Protein AF-A0A9X8VD99-F1 (afdb_monomer_lite)

pLDDT: mean 85.1, std 13.36, range [56.44, 97.06]

InterPro domains:
  IPR036412 HAD-like superfamily [SSF56784] (1-78)

Structure (mmCIF, N/CA/C/O backbone):
data_AF-A0A9X8VD99-F1
#
_entry.id   AF-A0A9X8VD99-F1
#
loop_
_atom_site.group_PDB
_atom_site.id
_atom_site.type_symbol
_atom_site.label_atom_id
_atom_site.label_alt_id
_atom_site.label_comp_id
_atom_site.label_asym_id
_atom_site.label_entity_id
_atom_site.label_seq_id
_atom_site.pdbx_PDB_ins_code
_atom_site.Cartn_x
_atom_site.Cartn_y
_atom_site.Cartn_z
_atom_site.occupancy
_atom_site.B_iso_or_equiv
_atom_site.auth_seq_id
_atom_site.auth_comp_id
_atom_site.auth_asym_id
_atom_site.auth_atom_id
_atom_site.pdbx_PDB_model_num
ATOM 1 N N . MET A 1 1 ? 42.036 -0.223 14.268 1.00 63.78 1 MET A N 1
ATOM 2 C CA . MET A 1 1 ? 41.025 -1.273 14.527 1.00 63.78 1 MET A CA 1
ATOM 3 C C . MET A 1 1 ? 39.660 -0.709 14.156 1.00 63.78 1 MET A C 1
ATOM 5 O O . MET A 1 1 ? 39.318 0.350 14.670 1.00 63.78 1 MET A O 1
ATOM 9 N N . ILE A 1 2 ? 38.930 -1.341 13.231 1.00 71.06 2 ILE A N 1
ATOM 10 C CA . ILE A 1 2 ? 37.555 -0.937 12.880 1.00 71.06 2 ILE A CA 1
ATOM 11 C C . ILE A 1 2 ? 36.625 -1.342 14.033 1.00 71.06 2 ILE A C 1
ATOM 13 O O . ILE A 1 2 ? 36.767 -2.442 14.560 1.00 71.06 2 ILE A O 1
ATOM 17 N N . ARG A 1 3 ? 35.720 -0.443 14.455 1.00 79.94 3 ARG A N 1
ATOM 18 C CA . ARG A 1 3 ? 34.851 -0.631 15.637 1.00 79.94 3 ARG A CA 1
ATOM 19 C C . ARG A 1 3 ? 33.394 -0.971 15.305 1.00 79.94 3 ARG A C 1
ATOM 21 O O . ARG A 1 3 ? 32.706 -1.490 16.174 1.00 79.94 3 ARG A O 1
ATOM 28 N N . ALA A 1 4 ? 32.941 -0.684 14.085 1.00 74.06 4 ALA A N 1
ATOM 29 C CA . ALA A 1 4 ? 31.620 -1.045 13.573 1.00 74.06 4 ALA A CA 1
ATOM 30 C C . ALA A 1 4 ? 31.603 -0.966 12.039 1.00 74.06 4 ALA A C 1
ATOM 32 O O . ALA A 1 4 ? 32.429 -0.267 11.446 1.00 74.06 4 ALA A O 1
ATOM 33 N N . ILE A 1 5 ? 30.641 -1.655 11.425 1.00 77.12 5 ILE A N 1
ATOM 34 C CA . ILE A 1 5 ? 30.277 -1.519 10.012 1.00 77.12 5 ILE A CA 1
ATOM 35 C C . ILE A 1 5 ? 28.795 -1.142 9.974 1.00 77.12 5 ILE A C 1
ATOM 37 O O . ILE A 1 5 ? 27.986 -1.776 10.649 1.00 77.12 5 ILE A O 1
ATOM 41 N N . VAL A 1 6 ? 28.459 -0.109 9.204 1.00 78.44 6 VAL A N 1
ATOM 42 C CA . VAL A 1 6 ? 27.079 0.309 8.931 1.00 78.44 6 VAL A CA 1
ATOM 43 C C . VAL A 1 6 ? 26.798 -0.020 7.471 1.00 78.44 6 VAL A C 1
ATOM 45 O O . VAL A 1 6 ? 27.558 0.396 6.599 1.00 78.44 6 VAL A O 1
ATOM 48 N N . THR A 1 7 ? 25.752 -0.801 7.217 1.00 68.50 7 THR A N 1
ATOM 49 C CA . THR A 1 7 ? 25.375 -1.257 5.874 1.00 68.50 7 THR A CA 1
ATOM 50 C C . THR A 1 7 ? 23.987 -0.760 5.515 1.00 68.50 7 THR A C 1
ATOM 52 O O . THR A 1 7 ? 23.059 -0.906 6.309 1.00 68.50 7 THR A O 1
ATOM 55 N N . ASP A 1 8 ? 23.860 -0.224 4.307 1.00 70.00 8 ASP A N 1
ATOM 56 C CA . ASP A 1 8 ? 22.583 0.145 3.703 1.00 70.00 8 ASP A CA 1
ATOM 57 C C . ASP A 1 8 ? 21.878 -1.086 3.082 1.00 70.00 8 ASP A C 1
ATOM 59 O O . ASP A 1 8 ? 22.487 -2.151 2.904 1.00 70.00 8 ASP A O 1
ATOM 63 N N . ILE A 1 9 ? 20.583 -0.967 2.777 1.00 69.31 9 ILE A N 1
ATOM 64 C CA . ILE A 1 9 ? 19.758 -2.046 2.215 1.00 69.31 9 ILE A CA 1
ATOM 65 C C . ILE A 1 9 ? 19.681 -1.940 0.687 1.00 69.31 9 ILE A C 1
ATOM 67 O O . ILE A 1 9 ? 20.251 -2.789 -0.007 1.00 69.31 9 ILE A O 1
ATOM 71 N N . GLU A 1 10 ? 19.028 -0.905 0.151 1.00 60.75 10 GLU A N 1
ATOM 72 C CA . GLU A 1 10 ? 18.862 -0.712 -1.298 1.00 60.75 10 GLU A CA 1
ATOM 73 C C . GLU A 1 10 ? 20.214 -0.471 -1.983 1.00 60.75 10 GLU A C 1
ATOM 75 O O . GLU A 1 10 ? 20.952 0.449 -1.647 1.00 60.75 10 GLU A O 1
ATOM 80 N N . GLY A 1 11 ? 20.575 -1.319 -2.949 1.00 58.34 11 GLY A N 1
ATOM 81 C CA . GLY A 1 11 ? 21.814 -1.170 -3.719 1.00 58.34 11 GLY A CA 1
ATOM 82 C C . GLY A 1 11 ? 23.100 -1.549 -2.973 1.00 58.34 11 GLY A C 1
ATOM 83 O O . GLY A 1 11 ? 24.168 -1.520 -3.582 1.00 58.34 11 GLY A O 1
ATOM 84 N N . THR A 1 12 ? 23.011 -1.952 -1.699 1.00 60.25 12 THR A N 1
ATOM 85 C CA . THR A 1 12 ? 24.168 -2.384 -0.890 1.00 60.25 12 THR A CA 1
ATOM 86 C C . THR A 1 12 ? 24.052 -3.837 -0.423 1.00 60.25 12 THR A C 1
ATOM 88 O O . THR A 1 12 ? 25.016 -4.590 -0.552 1.00 60.25 12 THR A O 1
ATOM 91 N N . THR A 1 13 ? 22.886 -4.276 0.065 1.00 61.41 13 THR A N 1
ATOM 92 C CA . THR A 1 13 ? 22.656 -5.684 0.463 1.00 61.41 13 THR A CA 1
ATOM 93 C C . THR A 1 13 ? 21.494 -6.349 -0.271 1.00 61.41 13 THR A C 1
ATOM 95 O O . THR A 1 13 ? 21.407 -7.575 -0.286 1.00 61.41 13 THR A O 1
ATOM 98 N N . SER A 1 14 ? 20.619 -5.574 -0.914 1.00 58.09 14 SER A N 1
ATOM 99 C CA . SER A 1 14 ? 19.532 -6.065 -1.762 1.00 58.09 14 SER A CA 1
ATOM 100 C C . SER A 1 14 ? 19.455 -5.265 -3.056 1.00 58.09 14 SER A C 1
ATOM 102 O O . SER A 1 14 ? 19.725 -4.065 -3.087 1.00 58.09 14 SER A O 1
ATOM 104 N N . ASP A 1 15 ? 19.104 -5.943 -4.146 1.00 59.88 15 ASP A N 1
ATOM 105 C CA . ASP A 1 15 ? 18.997 -5.308 -5.453 1.00 59.88 15 ASP A CA 1
ATOM 106 C C . ASP A 1 15 ? 17.868 -4.271 -5.443 1.00 59.88 15 ASP A C 1
ATOM 108 O O . ASP A 1 15 ? 16.724 -4.600 -5.121 1.00 59.88 15 ASP A O 1
ATOM 112 N N . ILE A 1 16 ? 18.181 -3.033 -5.833 1.00 60.44 16 ILE A N 1
ATOM 113 C CA . ILE A 1 16 ? 17.213 -1.932 -5.956 1.00 60.44 16 ILE A CA 1
ATOM 114 C C . ILE A 1 16 ? 16.021 -2.319 -6.849 1.00 60.44 16 ILE A C 1
ATOM 116 O O . ILE A 1 16 ? 14.900 -1.849 -6.673 1.00 60.44 16 ILE A O 1
ATOM 120 N N . ARG A 1 17 ? 16.237 -3.262 -7.776 1.00 60.84 17 ARG A N 1
ATOM 121 C CA . ARG A 1 17 ? 15.205 -3.800 -8.661 1.00 60.84 17 ARG A CA 1
ATOM 122 C C . ARG A 1 17 ? 14.129 -4.580 -7.914 1.00 60.84 17 ARG A C 1
ATOM 124 O O . ARG A 1 17 ? 13.002 -4.594 -8.384 1.00 60.84 17 ARG A O 1
ATOM 131 N N . PHE A 1 18 ? 14.414 -5.202 -6.770 1.00 65.56 18 PHE A N 1
ATOM 132 C CA . PHE A 1 18 ? 13.424 -6.020 -6.058 1.00 65.56 18 PHE A CA 1
ATOM 133 C C . PHE A 1 18 ? 12.242 -5.188 -5.539 1.00 65.56 18 PHE A C 1
ATOM 135 O O . PHE A 1 18 ? 11.089 -5.604 -5.647 1.00 65.56 18 PHE A O 1
ATOM 142 N N . VAL A 1 19 ? 12.508 -3.982 -5.037 1.00 68.19 19 VAL A N 1
ATOM 143 C CA . VAL A 1 19 ? 11.468 -3.081 -4.527 1.00 68.19 19 VAL A CA 1
ATOM 144 C C . VAL A 1 19 ? 10.530 -2.664 -5.665 1.00 68.19 19 VAL A C 1
ATOM 146 O O . VAL A 1 19 ? 9.324 -2.911 -5.593 1.00 68.19 19 VAL A O 1
ATOM 149 N N . HIS A 1 20 ? 11.086 -2.151 -6.766 1.00 67.06 20 HIS A N 1
ATOM 150 C CA . HIS A 1 20 ? 10.302 -1.693 -7.920 1.00 67.06 20 HIS A CA 1
ATOM 151 C C . HIS A 1 20 ? 9.675 -2.817 -8.753 1.00 67.06 20 HIS A C 1
ATOM 153 O O . HIS A 1 20 ? 8.616 -2.614 -9.339 1.00 67.06 20 HIS A O 1
ATOM 159 N N . GLN A 1 21 ? 10.306 -3.992 -8.839 1.00 71.62 21 GLN A N 1
ATOM 160 C CA . GLN A 1 21 ? 9.852 -5.083 -9.714 1.00 71.62 21 GLN A CA 1
ATOM 161 C C . GLN A 1 21 ? 9.015 -6.142 -8.995 1.00 71.62 21 GLN A C 1
ATOM 163 O O . 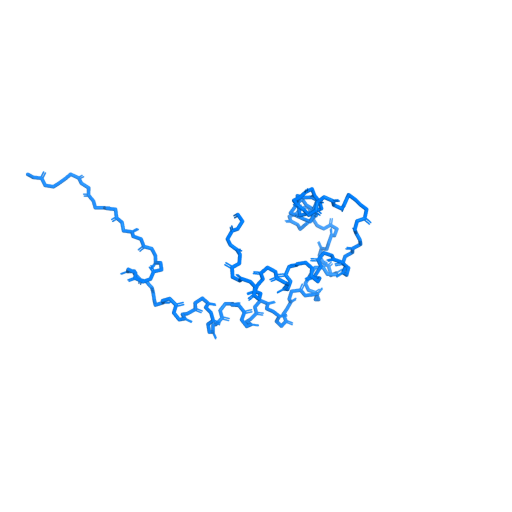GLN A 1 21 ? 8.374 -6.945 -9.670 1.00 71.62 21 GLN A O 1
ATOM 168 N N . VAL A 1 22 ? 9.006 -6.170 -7.658 1.00 75.94 22 VAL A N 1
ATOM 169 C CA . VAL A 1 22 ? 8.278 -7.193 -6.888 1.00 75.94 22 VAL A CA 1
ATOM 170 C C . VAL A 1 22 ? 7.349 -6.569 -5.855 1.00 75.94 22 VAL A C 1
ATOM 172 O O . VAL A 1 22 ? 6.142 -6.804 -5.909 1.00 75.94 22 VAL A O 1
ATOM 175 N N . LEU A 1 23 ? 7.873 -5.753 -4.936 1.00 79.12 23 LEU A N 1
ATOM 176 C CA . LEU A 1 23 ? 7.069 -5.239 -3.821 1.00 79.12 23 LEU A CA 1
ATOM 177 C C . LEU A 1 23 ? 6.015 -4.225 -4.272 1.00 79.12 23 LEU A C 1
ATOM 179 O O . LEU A 1 23 ? 4.851 -4.369 -3.898 1.00 79.12 23 LEU A O 1
ATOM 183 N N . PHE A 1 24 ? 6.385 -3.247 -5.105 1.00 82.12 24 PHE A N 1
ATOM 184 C CA . PHE A 1 24 ? 5.427 -2.273 -5.635 1.00 82.12 24 PHE A CA 1
ATOM 185 C C . PHE A 1 24 ? 4.318 -2.937 -6.474 1.00 82.12 24 PHE A C 1
ATOM 187 O O . PHE A 1 24 ? 3.150 -2.669 -6.188 1.00 82.12 24 PHE A O 1
ATOM 194 N N . PRO A 1 25 ? 4.612 -3.839 -7.437 1.00 87.19 25 PRO A N 1
ATOM 195 C CA . PRO A 1 25 ? 3.573 -4.564 -8.172 1.00 87.19 25 PRO A CA 1
ATOM 196 C C . PRO A 1 25 ? 2.645 -5.381 -7.267 1.00 87.19 25 PRO A C 1
ATOM 198 O O . PRO A 1 25 ? 1.426 -5.239 -7.360 1.00 87.19 25 PRO A O 1
ATOM 201 N N . TYR A 1 26 ? 3.203 -6.161 -6.332 1.00 89.12 26 TYR A N 1
ATOM 202 C CA . TYR A 1 26 ? 2.410 -6.958 -5.392 1.00 89.12 26 TYR A CA 1
ATOM 203 C C . TYR A 1 26 ? 1.483 -6.085 -4.538 1.00 89.12 26 TYR A C 1
ATOM 205 O O . TYR A 1 26 ? 0.290 -6.372 -4.403 1.00 89.12 26 TYR A O 1
ATOM 213 N N . ALA A 1 27 ? 2.019 -5.000 -3.971 1.00 88.88 27 ALA A N 1
ATOM 214 C CA . ALA A 1 27 ? 1.233 -4.067 -3.180 1.00 88.88 27 ALA A CA 1
ATOM 215 C C . ALA A 1 27 ? 0.146 -3.408 -4.038 1.00 88.88 27 ALA A C 1
ATOM 217 O O . ALA A 1 27 ? -1.001 -3.332 -3.604 1.00 88.88 27 ALA A O 1
ATOM 218 N N . ARG A 1 28 ? 0.460 -2.996 -5.274 1.00 89.81 28 ARG A N 1
ATOM 219 C CA . ARG A 1 28 ? -0.474 -2.264 -6.141 1.00 89.81 28 ARG A CA 1
ATOM 220 C C . ARG A 1 28 ? -1.724 -3.083 -6.447 1.00 89.81 28 ARG A C 1
ATOM 222 O O . ARG A 1 28 ? -2.833 -2.552 -6.377 1.00 89.81 28 ARG A O 1
ATOM 229 N N . GLU A 1 29 ? -1.541 -4.372 -6.723 1.00 92.19 29 GLU A N 1
ATOM 230 C CA . GLU A 1 29 ? -2.625 -5.319 -7.001 1.00 92.19 29 GLU A CA 1
ATOM 231 C C . GLU A 1 29 ? -3.545 -5.564 -5.796 1.00 92.19 29 GLU A C 1
ATOM 233 O O . GLU A 1 29 ? -4.712 -5.909 -5.973 1.00 92.19 29 GLU A O 1
ATOM 238 N N . ARG A 1 30 ? -3.041 -5.416 -4.564 1.00 94.12 30 ARG A N 1
ATOM 239 C CA . ARG A 1 30 ? -3.763 -5.805 -3.339 1.00 94.12 30 ARG A CA 1
ATOM 240 C C . ARG A 1 30 ? -4.232 -4.633 -2.485 1.00 94.12 30 ARG A C 1
ATOM 242 O O . ARG A 1 30 ? -5.145 -4.815 -1.680 1.00 94.12 30 ARG A O 1
ATOM 249 N N . LEU A 1 31 ? -3.633 -3.455 -2.651 1.00 93.94 31 LEU A N 1
ATOM 250 C CA . LEU A 1 31 ? -3.794 -2.318 -1.747 1.00 93.94 31 LEU A CA 1
ATOM 251 C C . LEU A 1 31 ? -5.255 -1.899 -1.586 1.00 93.94 31 LEU A C 1
ATOM 253 O O . LEU A 1 31 ? -5.738 -1.808 -0.461 1.00 93.94 31 LEU A O 1
ATOM 257 N N . ALA A 1 32 ? -5.964 -1.672 -2.694 1.00 95.31 32 ALA A N 1
ATOM 258 C CA . ALA A 1 32 ? -7.328 -1.155 -2.646 1.00 95.31 32 ALA A CA 1
ATOM 259 C C . ALA A 1 32 ? -8.274 -2.093 -1.882 1.00 95.31 32 ALA A C 1
ATOM 261 O O . ALA A 1 32 ? -8.980 -1.668 -0.967 1.00 95.31 32 ALA A O 1
ATOM 262 N N . ASP A 1 33 ? -8.254 -3.384 -2.211 1.00 96.19 33 ASP A N 1
ATOM 263 C CA . ASP A 1 33 ? -9.116 -4.360 -1.548 1.00 96.19 33 ASP A CA 1
ATOM 264 C C . ASP A 1 33 ? -8.713 -4.611 -0.097 1.00 96.19 33 ASP A C 1
ATOM 266 O O . ASP A 1 33 ? -9.579 -4.907 0.727 1.00 96.19 33 ASP A O 1
ATOM 270 N N . PHE A 1 34 ? -7.419 -4.534 0.221 1.00 96.06 34 PHE A N 1
ATOM 271 C CA . PHE A 1 34 ? -6.941 -4.646 1.594 1.00 96.06 34 PHE A CA 1
ATOM 272 C C . PHE A 1 34 ? -7.445 -3.465 2.432 1.00 96.06 34 PHE A C 1
ATOM 274 O O . PHE A 1 34 ? -8.114 -3.669 3.442 1.00 96.06 34 PHE A O 1
ATOM 281 N N . VAL A 1 35 ? -7.229 -2.230 1.971 1.00 96.00 35 VAL A N 1
ATOM 282 C CA . VAL A 1 35 ? -7.679 -1.019 2.673 1.00 96.00 35 VAL A CA 1
ATOM 283 C C . VAL A 1 35 ? -9.191 -1.041 2.883 1.00 96.00 35 VAL A C 1
ATOM 285 O O . VAL A 1 35 ? -9.648 -0.829 4.000 1.00 96.00 35 VAL A O 1
ATOM 288 N N . ARG A 1 36 ? -9.984 -1.368 1.857 1.00 96.19 36 ARG A N 1
ATOM 289 C CA . ARG A 1 36 ? -11.451 -1.417 1.988 1.00 96.19 36 ARG A CA 1
ATOM 290 C C . ARG A 1 36 ? -11.933 -2.449 3.008 1.00 96.19 36 ARG A C 1
ATOM 292 O O . ARG A 1 36 ? -12.918 -2.197 3.694 1.00 96.19 36 ARG A O 1
ATOM 299 N N . ARG A 1 37 ? -11.257 -3.597 3.112 1.00 97.06 37 ARG A N 1
ATOM 300 C CA . ARG A 1 37 ? -11.626 -4.672 4.049 1.00 97.06 37 ARG A CA 1
ATOM 301 C C . ARG A 1 37 ? -11.184 -4.398 5.481 1.00 97.06 37 ARG A C 1
ATOM 303 O O . ARG A 1 37 ? -11.898 -4.774 6.403 1.00 97.06 37 ARG A O 1
ATOM 310 N N . HIS A 1 38 ? -10.043 -3.740 5.651 1.00 96.44 38 HIS A N 1
ATOM 311 C CA . HIS A 1 38 ? -9.368 -3.613 6.941 1.00 96.44 38 HIS A CA 1
ATOM 312 C C . HIS A 1 38 ? -9.376 -2.178 7.501 1.00 96.44 38 HIS A C 1
ATOM 314 O O . HIS A 1 38 ? -8.833 -1.946 8.571 1.00 96.44 38 HIS A O 1
ATOM 320 N N . ALA A 1 39 ? -10.021 -1.202 6.846 1.00 94.12 39 ALA A N 1
ATOM 321 C CA . ALA A 1 39 ? -10.007 0.214 7.257 1.00 94.12 39 ALA A CA 1
ATOM 322 C C . ALA A 1 39 ? -10.474 0.491 8.699 1.00 94.12 39 ALA A C 1
ATOM 324 O O . ALA A 1 39 ? -10.111 1.522 9.262 1.00 94.12 39 ALA A O 1
ATOM 325 N N . ALA A 1 40 ? -11.294 -0.387 9.282 1.00 94.06 40 ALA A N 1
ATOM 326 C CA . ALA A 1 40 ? -11.767 -0.260 10.661 1.00 94.06 40 ALA A CA 1
ATOM 327 C C . ALA A 1 40 ? -10.788 -0.835 11.702 1.00 94.06 40 ALA A C 1
ATOM 329 O O . ALA A 1 40 ? -10.954 -0.598 12.897 1.00 94.06 40 ALA A O 1
ATOM 330 N N . GLU A 1 41 ? -9.779 -1.592 11.275 1.00 97.06 41 GLU A N 1
ATOM 331 C CA . GLU A 1 41 ? -8.757 -2.142 12.161 1.00 97.06 41 GLU A CA 1
ATOM 332 C C . GLU A 1 41 ? -7.798 -1.031 12.577 1.00 97.06 41 GLU A C 1
ATOM 334 O O . GLU A 1 41 ? -7.366 -0.229 11.750 1.00 97.06 41 GLU A O 1
ATOM 339 N N . SER A 1 42 ? -7.435 -0.971 13.860 1.00 92.38 42 SER A N 1
ATOM 340 C CA . SER A 1 42 ? -6.608 0.117 14.401 1.00 92.38 42 SER A CA 1
ATOM 341 C C . SER A 1 42 ? -5.265 0.266 13.684 1.00 92.38 42 SER A C 1
ATOM 343 O O . SER A 1 42 ? -4.789 1.386 13.504 1.00 92.38 42 SER A O 1
ATOM 345 N N . GLU A 1 43 ? -4.684 -0.853 13.245 1.00 93.38 43 GLU A N 1
ATOM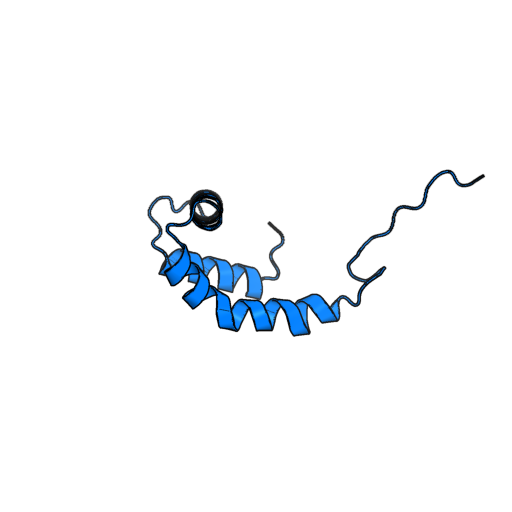 346 C CA . GLU A 1 43 ? -3.411 -0.893 12.518 1.00 93.38 43 GLU A CA 1
ATOM 347 C C . GLU A 1 43 ? -3.493 -0.249 11.128 1.00 93.38 43 GLU A C 1
ATOM 349 O O . GLU A 1 43 ? -2.483 0.231 10.627 1.00 93.38 43 GLU A O 1
ATOM 354 N N . VAL A 1 44 ? -4.683 -0.180 10.524 1.00 94.69 44 VAL A N 1
ATOM 355 C CA . VAL A 1 44 ? -4.914 0.455 9.216 1.00 94.69 44 VAL A CA 1
ATOM 356 C C . VAL A 1 44 ? -5.525 1.847 9.388 1.00 94.69 44 VAL A C 1
ATOM 358 O O . VAL A 1 44 ? -5.133 2.792 8.705 1.00 94.69 44 VAL A O 1
ATOM 361 N N . ALA A 1 45 ? -6.439 2.015 10.343 1.00 95.06 45 ALA A N 1
ATOM 362 C CA . ALA A 1 45 ? -7.114 3.278 10.614 1.00 95.06 45 ALA A CA 1
ATOM 363 C C . ALA A 1 45 ? -6.135 4.399 11.000 1.00 95.06 45 ALA A C 1
ATOM 365 O O . ALA A 1 45 ? -6.281 5.527 10.524 1.00 95.06 45 ALA A O 1
ATOM 366 N N . ALA A 1 46 ? -5.125 4.100 11.829 1.00 95.38 46 ALA A N 1
ATOM 367 C CA . ALA A 1 46 ? -4.147 5.096 12.264 1.00 95.38 46 ALA A CA 1
ATOM 368 C C . ALA A 1 46 ? -3.257 5.603 11.105 1.00 95.38 46 ALA A C 1
ATOM 370 O O . ALA A 1 46 ? -3.202 6.821 10.912 1.00 95.38 46 ALA A O 1
ATOM 371 N N . PRO A 1 47 ? -2.645 4.739 10.267 1.00 95.44 47 PRO A N 1
ATOM 372 C CA . PRO A 1 47 ? -1.967 5.182 9.048 1.00 95.44 47 PRO A CA 1
ATOM 373 C C . PRO A 1 47 ? -2.867 5.955 8.080 1.00 95.44 47 PRO A C 1
ATOM 375 O O . PRO A 1 47 ? -2.440 6.966 7.536 1.00 95.44 47 PRO A O 1
ATOM 378 N N . LEU A 1 48 ? -4.129 5.547 7.889 1.00 96.44 48 LEU A N 1
ATOM 379 C CA . LEU A 1 48 ? -5.060 6.287 7.026 1.00 96.44 48 LEU A CA 1
ATOM 380 C C . LEU A 1 48 ? -5.387 7.682 7.579 1.00 96.44 48 LEU A C 1
ATOM 382 O O . LEU A 1 48 ? -5.595 8.618 6.809 1.00 96.44 48 LEU A O 1
ATOM 386 N N . ALA A 1 49 ? -5.449 7.846 8.901 1.00 95.94 49 ALA A N 1
ATOM 387 C CA . ALA A 1 49 ? -5.606 9.156 9.529 1.00 95.94 49 ALA A CA 1
ATOM 388 C C . ALA A 1 49 ? -4.345 10.022 9.368 1.00 95.94 49 ALA A C 1
ATOM 390 O O . ALA A 1 49 ? -4.461 11.206 9.059 1.00 95.94 49 ALA A O 1
ATOM 391 N N . ALA A 1 50 ? -3.155 9.432 9.512 1.00 95.56 50 ALA A N 1
ATOM 392 C CA . ALA A 1 50 ? -1.895 10.123 9.247 1.00 95.56 50 ALA A CA 1
ATOM 393 C C . ALA A 1 50 ? -1.801 10.570 7.779 1.00 95.56 50 ALA A C 1
ATOM 395 O O . ALA A 1 50 ? -1.482 11.726 7.515 1.00 95.56 50 ALA A O 1
ATOM 396 N N . LEU A 1 51 ? -2.194 9.705 6.838 1.00 95.88 51 LEU A N 1
ATOM 397 C CA . LEU A 1 51 ? -2.227 10.027 5.414 1.00 95.88 51 LEU A CA 1
ATOM 398 C C . LEU A 1 51 ? -3.165 11.203 5.117 1.00 95.88 51 LEU A C 1
ATOM 400 O O . LEU A 1 51 ? -2.792 12.091 4.359 1.00 95.88 51 LEU A O 1
ATOM 404 N N . ARG A 1 52 ? -4.351 11.260 5.743 1.00 96.75 52 ARG A N 1
ATOM 405 C CA . ARG A 1 52 ? -5.262 12.417 5.625 1.00 96.75 52 ARG A CA 1
ATOM 406 C C . ARG A 1 52 ? -4.598 13.728 6.034 1.00 96.75 52 ARG A C 1
ATOM 408 O O . ARG A 1 52 ? -4.825 14.741 5.379 1.00 96.75 52 ARG A O 1
ATOM 415 N N . ALA A 1 53 ? -3.802 13.709 7.101 1.00 96.06 53 ALA A N 1
ATOM 416 C CA . ALA A 1 53 ? -3.056 14.881 7.545 1.00 96.06 53 ALA A CA 1
ATOM 417 C C . ALA A 1 53 ? -1.905 15.218 6.581 1.00 96.06 53 ALA A C 1
ATOM 419 O O . ALA A 1 53 ? -1.722 16.380 6.238 1.00 96.06 53 ALA A O 1
ATOM 420 N N . GLU A 1 54 ? -1.171 14.213 6.097 1.00 95.06 54 GLU A N 1
ATOM 421 C CA . GLU A 1 54 ? -0.047 14.386 5.168 1.00 95.06 54 GLU A CA 1
ATOM 422 C C . GLU A 1 54 ? -0.473 14.994 3.823 1.00 95.06 54 GLU A C 1
ATOM 424 O O . GLU A 1 54 ? 0.270 15.779 3.232 1.00 95.06 54 GLU A O 1
ATOM 429 N N . ILE A 1 55 ? -1.672 14.656 3.335 1.00 94.88 55 ILE A N 1
ATOM 430 C CA . ILE A 1 55 ? -2.222 15.211 2.088 1.00 94.88 55 ILE A CA 1
ATOM 431 C C . ILE A 1 55 ? -3.093 16.458 2.298 1.00 94.88 55 ILE A C 1
ATOM 433 O O . ILE A 1 55 ? -3.670 16.940 1.324 1.00 94.88 55 ILE A O 1
ATOM 437 N N . ASP A 1 56 ? -3.207 16.953 3.535 1.00 95.94 56 ASP A N 1
ATOM 438 C CA . ASP A 1 56 ? -4.072 18.074 3.941 1.00 95.94 56 ASP A CA 1
ATOM 439 C C . ASP A 1 56 ? -5.551 17.899 3.523 1.00 95.94 56 ASP A C 1
ATOM 441 O O . ASP A 1 56 ? -6.234 18.822 3.083 1.00 95.94 56 ASP A O 1
ATOM 445 N 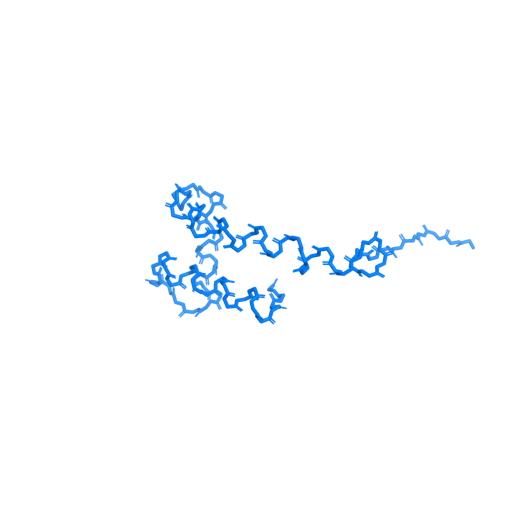N . GLN A 1 57 ? -6.066 16.668 3.634 1.00 95.38 57 GLN A N 1
ATOM 446 C CA . GLN A 1 57 ? -7.464 16.327 3.338 1.00 95.38 57 GLN A CA 1
ATOM 447 C C . GLN A 1 57 ? -8.093 15.544 4.500 1.00 95.38 57 GLN A C 1
ATOM 449 O O . GLN A 1 57 ? -8.261 14.322 4.426 1.00 95.38 57 GLN A O 1
ATOM 454 N N . PRO A 1 58 ? -8.511 16.227 5.582 1.00 93.31 58 PRO A N 1
ATOM 455 C CA . PRO A 1 58 ? -9.034 15.577 6.788 1.00 93.31 58 PRO A CA 1
ATOM 456 C C . PRO A 1 58 ? -10.345 14.809 6.567 1.00 93.31 58 PRO A C 1
ATOM 458 O O . PRO A 1 58 ? -10.696 13.958 7.378 1.00 93.31 58 PRO A O 1
ATOM 461 N N . GLN A 1 59 ? -11.066 15.099 5.481 1.00 94.56 59 GLN A N 1
ATOM 462 C CA . GLN A 1 59 ? -12.343 14.466 5.131 1.00 94.56 59 GLN A CA 1
ATOM 463 C C . GLN A 1 59 ? -12.233 13.512 3.931 1.00 94.56 59 GLN A C 1
ATOM 465 O O . GLN A 1 59 ? -13.257 13.085 3.407 1.00 94.56 59 GLN A O 1
ATOM 470 N N . ALA A 1 60 ? -11.017 13.179 3.478 1.00 95.88 60 ALA A N 1
ATOM 471 C CA . ALA A 1 60 ? -10.841 12.248 2.367 1.00 95.88 60 ALA A CA 1
ATOM 472 C C . ALA A 1 60 ? -11.467 10.882 2.695 1.00 95.88 60 ALA A C 1
ATOM 474 O O . ALA A 1 60 ? -11.248 10.309 3.775 1.00 95.88 60 ALA A O 1
ATOM 475 N N . ASP A 1 61 ? -12.246 10.360 1.753 1.00 96.81 61 ASP A N 1
ATOM 476 C CA . ASP A 1 61 ? -12.780 9.006 1.815 1.00 96.81 61 ASP A CA 1
ATOM 477 C C . ASP A 1 61 ? -11.696 7.967 1.473 1.00 96.81 61 ASP A C 1
ATOM 479 O O . ASP A 1 61 ? -10.543 8.294 1.185 1.00 96.81 61 ASP A O 1
ATOM 483 N N . LEU A 1 62 ? -12.042 6.681 1.568 1.00 96.19 62 LEU A N 1
ATOM 484 C CA . LEU A 1 62 ? -11.076 5.612 1.311 1.00 96.19 62 LEU A CA 1
ATOM 485 C C . LEU A 1 62 ? -10.588 5.599 -0.139 1.00 96.19 62 LEU A C 1
ATOM 487 O O . LEU A 1 62 ? -9.418 5.303 -0.365 1.00 96.19 62 LEU A O 1
ATOM 491 N N . ASP A 1 63 ? -11.442 5.929 -1.107 1.00 96.62 63 ASP A N 1
ATOM 492 C CA . ASP A 1 63 ? -11.060 5.902 -2.518 1.00 96.62 63 ASP A CA 1
ATOM 493 C C . ASP A 1 63 ? -10.075 7.035 -2.848 1.00 96.62 63 ASP A C 1
ATOM 495 O O . ASP A 1 63 ? -9.085 6.800 -3.544 1.00 96.62 63 ASP A O 1
ATOM 499 N N . ALA A 1 64 ? -10.262 8.226 -2.272 1.00 96.62 64 ALA A N 1
ATOM 500 C CA . ALA A 1 64 ? -9.310 9.330 -2.366 1.00 96.62 64 ALA A CA 1
ATOM 501 C C . ALA A 1 64 ? -7.949 8.978 -1.738 1.00 96.62 64 ALA A C 1
ATOM 503 O O . ALA A 1 64 ? -6.900 9.283 -2.310 1.00 96.62 64 ALA A O 1
ATOM 504 N N . LEU A 1 65 ? -7.946 8.287 -0.593 1.00 96.94 65 LEU A N 1
ATOM 505 C CA . LEU A 1 65 ? -6.712 7.838 0.059 1.00 96.94 65 LEU A CA 1
ATOM 506 C C . LEU A 1 65 ? -5.996 6.740 -0.735 1.00 96.94 65 LEU A C 1
ATOM 508 O O . LEU A 1 65 ? -4.778 6.794 -0.887 1.00 96.94 65 LEU A O 1
ATOM 512 N N . ILE A 1 66 ? -6.733 5.779 -1.295 1.00 96.44 66 ILE A N 1
ATOM 513 C CA . ILE A 1 66 ? -6.176 4.746 -2.180 1.00 96.44 66 ILE A CA 1
ATOM 514 C C . ILE A 1 66 ? -5.552 5.39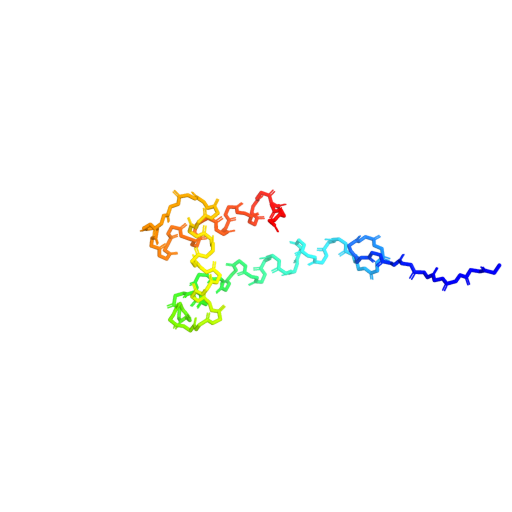4 -3.422 1.00 96.44 66 ILE A C 1
ATOM 516 O O . ILE A 1 66 ? -4.436 5.041 -3.804 1.00 96.44 66 ILE A O 1
ATOM 520 N N . ALA A 1 67 ? -6.22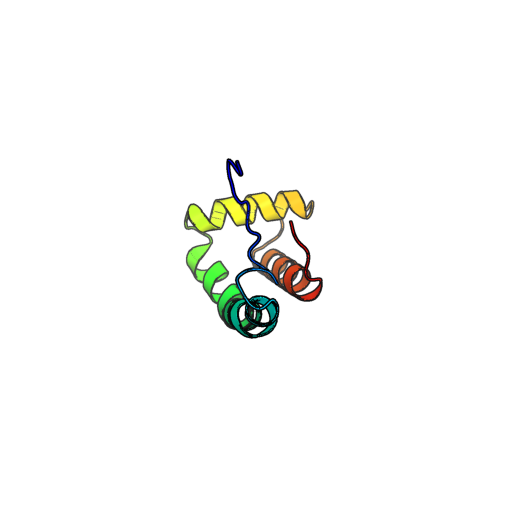7 6.376 -4.025 1.00 96.12 67 ALA A N 1
ATOM 521 C CA . ALA A 1 67 ? -5.687 7.120 -5.158 1.00 96.12 67 ALA A CA 1
ATOM 522 C C . ALA A 1 67 ? -4.405 7.889 -4.790 1.00 96.12 67 ALA A C 1
ATOM 524 O O . ALA A 1 67 ? -3.446 7.893 -5.563 1.00 96.12 67 ALA A O 1
ATOM 525 N N . ALA A 1 68 ? -4.354 8.498 -3.600 1.00 95.19 68 ALA A N 1
ATOM 526 C CA . ALA A 1 68 ? -3.153 9.165 -3.106 1.00 95.19 68 ALA A CA 1
ATOM 527 C C . ALA A 1 68 ? -1.982 8.186 -2.926 1.00 95.19 68 ALA A C 1
ATOM 529 O O . ALA A 1 68 ? -0.876 8.485 -3.371 1.00 95.19 68 ALA A O 1
ATOM 530 N N . LEU A 1 69 ? -2.229 7.004 -2.353 1.00 94.06 69 LEU A N 1
ATOM 531 C CA . LEU A 1 69 ? -1.210 5.965 -2.199 1.00 94.06 69 LEU A CA 1
ATOM 532 C C . LEU A 1 69 ? -0.702 5.456 -3.551 1.00 94.06 69 LEU A C 1
ATOM 534 O O . LEU A 1 69 ? 0.505 5.328 -3.729 1.00 94.06 69 LEU A O 1
ATOM 538 N N . TYR A 1 70 ? -1.584 5.232 -4.530 1.00 93.88 70 TYR A N 1
ATOM 539 C CA . TYR A 1 70 ? -1.150 4.857 -5.879 1.00 93.88 70 TYR A CA 1
ATOM 540 C C . TYR A 1 70 ? -0.273 5.921 -6.526 1.00 93.88 70 TYR A C 1
ATOM 542 O O . TYR A 1 70 ? 0.745 5.584 -7.126 1.00 93.88 70 TYR A O 1
ATOM 550 N N . ARG A 1 71 ? -0.611 7.198 -6.343 1.00 93.00 71 ARG A N 1
ATOM 551 C CA . ARG A 1 71 ? 0.233 8.295 -6.811 1.00 93.00 71 ARG A CA 1
ATOM 552 C C . ARG A 1 71 ? 1.597 8.301 -6.122 1.00 93.00 71 ARG A C 1
ATOM 554 O O . ARG A 1 71 ? 2.596 8.478 -6.801 1.00 93.00 71 ARG A O 1
ATOM 561 N N . PHE A 1 72 ? 1.666 8.064 -4.812 1.00 91.06 72 PHE A N 1
ATOM 562 C CA . PHE A 1 72 ? 2.952 7.982 -4.106 1.00 91.06 72 PHE A CA 1
ATOM 563 C C . PHE A 1 72 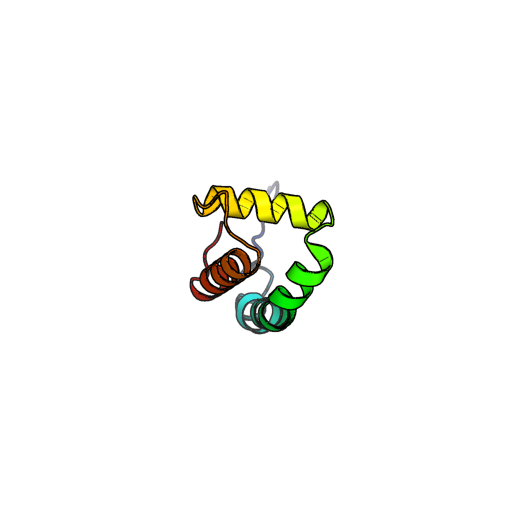? 3.817 6.829 -4.620 1.00 91.06 72 PHE A C 1
ATOM 565 O O . PHE A 1 72 ? 5.026 6.997 -4.762 1.00 91.06 72 PHE A O 1
ATOM 572 N N . MET A 1 73 ? 3.198 5.690 -4.955 1.00 88.88 73 MET A N 1
ATOM 573 C CA . MET A 1 73 ? 3.885 4.567 -5.598 1.00 88.88 73 MET A CA 1
ATOM 574 C C . MET A 1 73 ? 4.405 4.929 -6.995 1.00 88.88 73 MET A C 1
ATOM 576 O O . MET A 1 73 ? 5.502 4.515 -7.355 1.00 88.88 73 MET A O 1
ATOM 580 N N . ASP A 1 74 ? 3.635 5.695 -7.773 1.00 87.00 74 ASP A N 1
ATOM 581 C CA . ASP A 1 74 ? 4.016 6.123 -9.127 1.00 87.00 74 ASP A CA 1
ATOM 582 C C . ASP A 1 74 ? 5.117 7.203 -9.110 1.00 87.00 74 ASP A C 1
ATOM 584 O O . ASP A 1 74 ? 5.966 7.240 -9.998 1.00 87.00 74 ASP A O 1
ATOM 588 N N . GLU A 1 75 ? 5.122 8.063 -8.089 1.00 86.88 75 GLU A N 1
ATOM 589 C CA . GLU A 1 75 ? 6.115 9.125 -7.879 1.00 86.88 75 GLU A CA 1
ATOM 590 C C . GLU A 1 75 ? 7.403 8.627 -7.193 1.00 86.88 75 GLU A C 1
ATOM 592 O O . GLU A 1 75 ? 8.332 9.416 -7.023 1.00 86.88 75 GLU A O 1
ATOM 597 N N . ASP A 1 76 ? 7.459 7.354 -6.777 1.00 77.50 76 ASP A N 1
ATOM 598 C CA . ASP A 1 76 ? 8.508 6.801 -5.901 1.00 77.50 76 ASP A CA 1
ATOM 599 C C . ASP A 1 76 ? 8.791 7.705 -4.684 1.00 77.50 76 ASP A C 1
ATOM 601 O O . ASP A 1 76 ? 9.928 7.970 -4.277 1.00 77.50 76 ASP A O 1
ATOM 605 N N . ARG A 1 77 ? 7.716 8.263 -4.121 1.00 75.25 77 ARG A N 1
ATOM 606 C CA . ARG A 1 77 ? 7.806 9.242 -3.044 1.00 75.25 77 ARG A CA 1
ATOM 607 C C . ARG A 1 77 ? 8.129 8.531 -1.732 1.00 75.25 77 ARG A C 1
ATOM 609 O O . ARG A 1 77 ? 7.317 7.770 -1.212 1.00 75.25 77 ARG A O 1
ATOM 616 N N . LYS A 1 78 ? 9.290 8.851 -1.157 1.00 64.38 78 LYS A N 1
ATOM 617 C CA . LYS A 1 78 ? 9.684 8.437 0.198 1.00 64.38 78 LYS A CA 1
ATOM 618 C C . LYS A 1 78 ? 9.124 9.452 1.209 1.00 64.38 78 LYS A C 1
ATOM 620 O O . LYS A 1 78 ? 9.557 10.603 1.214 1.00 64.38 78 LYS A O 1
ATOM 625 N N . SER A 1 79 ? 8.115 9.041 1.979 1.00 56.44 79 SER A N 1
ATOM 626 C CA . SER A 1 79 ? 7.464 9.795 3.071 1.00 56.44 79 SER A CA 1
ATOM 627 C C . SER A 1 79 ? 8.183 9.612 4.403 1.00 56.44 79 SER A C 1
ATOM 629 O O . SER A 1 79 ? 8.514 8.439 4.698 1.00 56.44 79 SER A O 1
#

Organism: Serratia marcescens (NCBI:txid615)

Sequence (79 aa):
MIRAIVTDIEGTTSDIRFVHQVLFPYARERLADFVRRHAAESEVAAPLAALRAEIDQPQADLDALIAALYRFMDEDRKS

Radius of gyration: 16.36 Å; chains: 1; bounding box: 54×25×25 Å

Foldseek 3Di:
DDDDDDFDDDPTVDDVCCCLPPVLVVCLVCVLVCCVVCCPPPVNVVVLCVLCVVVVNNPDDSVSSNVVVVVCSVVVPDD

Secondary structure (DSSP, 8-state):
--------SBTTTB-HHHIIIIIHHHHHHHHHHHHHHHTTSHHHHHHHHHHHHHTT-TT--HHHHHHHHHHHHHTT---